Protein AF-A0AAV0U7W8-F1 (afdb_monomer)

Organism: NCBI:txid86335

Foldseek 3Di:
DDWDQDPNDTHDDFAFPDKDFPDKDWDDPDPVDIAIETDIDTHGDDPVVVVLQVVQKDWDDDPVSFQLPIDIDGHPPDDPPDDDPDDADWDWDWDDDQQKIWIWIQRGPVSPDIHIYIFGDPVVVVVDDPPDDRRVVRVVSVVVVVD

Sequence (147 aa):
MKYHLVEGQWELYKAYNKRNVCGSYDVIFDNDISFRLRAITRETISKNASADIERHLDISIPDNGDFYGTEVSLNRIAPIGMQINLFEAKSKTYVEANGLYFAICYMDQSQEEFRLDCRLSNAEKEKLDGKDNEAQMVLEKVLQMLQ

Structure (mmCIF, N/CA/C/O backbone):
data_AF-A0AAV0U7W8-F1
#
_entry.id   AF-A0AAV0U7W8-F1
#
loop_
_atom_site.group_PDB
_atom_site.id
_atom_site.type_symbol
_atom_site.label_atom_id
_atom_site.label_alt_id
_atom_site.label_comp_id
_atom_site.label_asym_id
_atom_site.label_entity_id
_atom_site.label_seq_id
_atom_site.pdbx_PDB_ins_code
_atom_site.Cartn_x
_atom_site.Cartn_y
_atom_site.Cartn_z
_atom_site.occupancy
_atom_site.B_iso_or_equiv
_atom_site.auth_seq_id
_atom_site.auth_comp_id
_atom_site.auth_asym_id
_atom_site.auth_atom_id
_atom_site.pdbx_PDB_model_num
ATOM 1 N N . MET A 1 1 ? 7.660 5.809 -3.543 1.00 81.12 1 MET A N 1
ATOM 2 C CA . MET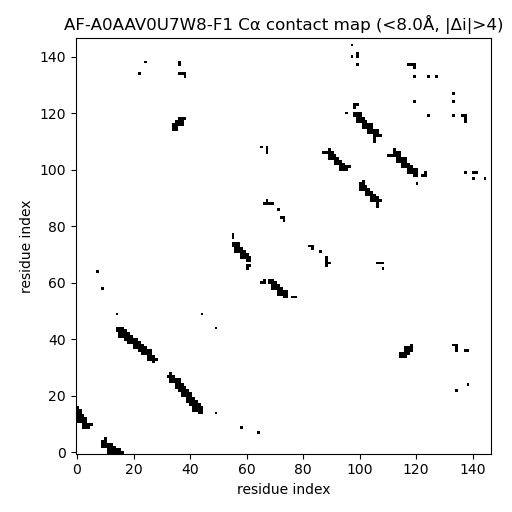 A 1 1 ? 6.575 5.921 -4.551 1.00 81.12 1 MET A CA 1
ATOM 3 C C . MET A 1 1 ? 5.554 4.815 -4.310 1.00 81.12 1 MET A C 1
ATOM 5 O O . MET A 1 1 ? 5.843 3.918 -3.527 1.00 81.12 1 MET A O 1
ATOM 9 N N . LYS A 1 2 ? 4.355 4.900 -4.887 1.00 86.25 2 LYS A N 1
ATOM 10 C CA . LYS A 1 2 ? 3.303 3.883 -4.795 1.00 86.25 2 LYS A CA 1
ATOM 11 C C . LYS A 1 2 ? 2.805 3.572 -6.198 1.00 86.25 2 LYS A C 1
ATOM 13 O O . LYS A 1 2 ? 2.330 4.488 -6.864 1.00 86.25 2 LYS A O 1
ATOM 18 N N . TYR A 1 3 ? 2.870 2.303 -6.573 1.00 88.69 3 TYR A N 1
ATOM 19 C CA . TYR A 1 3 ? 2.386 1.779 -7.845 1.00 88.69 3 TYR A CA 1
ATOM 20 C C . TYR A 1 3 ? 1.118 0.947 -7.626 1.00 88.69 3 TYR A C 1
ATOM 22 O O . TYR A 1 3 ? 0.890 0.457 -6.514 1.00 88.69 3 TYR A O 1
ATOM 30 N N . HIS A 1 4 ? 0.287 0.831 -8.657 1.00 90.50 4 HIS A N 1
ATOM 31 C CA . HIS A 1 4 ? -0.847 -0.088 -8.738 1.00 90.50 4 HIS A CA 1
ATOM 32 C C . HIS A 1 4 ? -0.655 -1.012 -9.939 1.00 90.50 4 HIS A C 1
ATOM 34 O O . HIS A 1 4 ? -0.100 -0.588 -10.944 1.00 90.50 4 HIS A O 1
ATOM 40 N N . LEU A 1 5 ? -1.120 -2.253 -9.832 1.00 87.81 5 LEU A N 1
ATOM 41 C CA . LEU A 1 5 ? -1.121 -3.182 -10.953 1.00 87.81 5 LEU A CA 1
ATOM 42 C C . LEU A 1 5 ? -2.390 -2.947 -11.785 1.00 87.81 5 LEU A C 1
ATOM 44 O O . LEU A 1 5 ? -3.497 -3.109 -11.268 1.00 87.81 5 LEU A O 1
ATOM 48 N N . VAL A 1 6 ? -2.227 -2.544 -13.042 1.00 88.12 6 VAL A N 1
ATOM 49 C CA . VAL A 1 6 ? -3.300 -2.272 -14.007 1.00 88.12 6 VAL A CA 1
ATOM 50 C C . VAL A 1 6 ? -3.005 -3.093 -15.257 1.00 88.12 6 VAL A C 1
ATOM 52 O O . VAL A 1 6 ? -1.926 -2.980 -15.823 1.00 88.12 6 VAL A O 1
ATOM 55 N N . GLU A 1 7 ? -3.923 -3.986 -15.639 1.00 87.06 7 GLU A N 1
ATOM 56 C CA . GLU A 1 7 ? -3.787 -4.841 -16.837 1.00 87.06 7 GLU A CA 1
ATOM 57 C C . GLU A 1 7 ? -2.444 -5.603 -16.927 1.00 87.06 7 GLU A C 1
ATOM 59 O O . GLU A 1 7 ? -1.887 -5.811 -18.001 1.00 87.06 7 GLU A O 1
ATOM 64 N N . GLY A 1 8 ? -1.907 -6.036 -15.780 1.00 83.69 8 GLY A N 1
ATOM 65 C CA . GLY A 1 8 ? -0.634 -6.762 -15.713 1.00 83.69 8 GLY A CA 1
ATOM 66 C C . GLY A 1 8 ? 0.612 -5.877 -15.805 1.00 83.69 8 GLY A C 1
ATOM 67 O O . GLY A 1 8 ? 1.707 -6.403 -15.970 1.00 83.69 8 GLY A O 1
ATOM 68 N N . GLN A 1 9 ? 0.472 -4.554 -15.693 1.00 85.88 9 GLN A N 1
ATOM 69 C CA . GLN A 1 9 ? 1.572 -3.590 -15.680 1.00 85.88 9 GLN A CA 1
ATOM 70 C C . GLN A 1 9 ? 1.525 -2.724 -14.415 1.00 85.88 9 GLN A C 1
ATOM 72 O O . GLN A 1 9 ? 0.455 -2.350 -13.932 1.00 85.88 9 GLN A O 1
ATOM 77 N N . TRP A 1 10 ? 2.689 -2.412 -13.842 1.00 87.94 10 TRP A N 1
ATOM 78 C CA . TRP A 1 10 ? 2.776 -1.526 -12.681 1.00 87.94 10 TRP A CA 1
ATOM 79 C C . TRP A 1 10 ? 2.725 -0.061 -13.117 1.00 87.94 10 TRP A C 1
ATOM 81 O O . TRP A 1 10 ? 3.668 0.464 -13.698 1.00 87.94 10 TRP A O 1
ATOM 91 N N . GLU A 1 11 ? 1.645 0.628 -12.764 1.00 89.94 11 GLU A N 1
ATOM 92 C CA . GLU A 1 11 ? 1.454 2.049 -13.041 1.00 89.94 11 GLU A CA 1
ATOM 93 C C . GLU A 1 11 ? 1.704 2.898 -11.798 1.00 89.94 11 GLU A C 1
ATOM 95 O O . GLU A 1 11 ? 1.268 2.565 -10.687 1.00 89.94 11 GLU A O 1
ATOM 100 N N . LEU A 1 12 ? 2.389 4.034 -11.961 1.00 88.50 12 LEU A N 1
ATOM 101 C CA . LEU A 1 12 ? 2.586 4.954 -10.851 1.00 88.50 12 LEU A CA 1
ATOM 102 C C . LEU A 1 12 ? 1.243 5.562 -10.424 1.00 88.50 12 LEU A C 1
ATOM 104 O O . LEU A 1 12 ? 0.621 6.334 -11.147 1.00 88.50 12 LEU A O 1
ATOM 108 N N . TYR A 1 13 ? 0.866 5.323 -9.170 1.00 87.62 13 TYR A N 1
ATOM 109 C CA . TYR A 1 13 ? -0.317 5.924 -8.564 1.00 87.62 13 TYR A CA 1
ATOM 110 C C . TYR A 1 13 ? -0.001 7.214 -7.796 1.00 87.62 13 TYR A C 1
ATOM 112 O O . TYR A 1 13 ? -0.696 8.219 -7.947 1.00 87.62 13 TYR A O 1
ATOM 120 N N . LYS A 1 14 ? 1.015 7.199 -6.916 1.00 85.88 14 LYS A N 1
ATOM 121 C CA . LYS A 1 14 ? 1.410 8.379 -6.119 1.00 85.88 14 LYS A CA 1
ATOM 122 C C . LYS A 1 14 ? 2.904 8.426 -5.835 1.00 85.88 14 LYS A C 1
ATOM 124 O O . LYS A 1 14 ? 3.509 7.434 -5.428 1.00 85.88 14 LYS A O 1
ATOM 129 N N . ALA A 1 15 ? 3.475 9.620 -5.921 1.00 84.62 15 ALA A N 1
ATOM 130 C CA . ALA A 1 15 ? 4.888 9.854 -5.676 1.00 84.62 15 ALA A CA 1
ATOM 131 C C . ALA A 1 15 ? 5.110 10.693 -4.405 1.00 84.62 15 ALA A C 1
ATOM 133 O O . ALA A 1 15 ? 4.519 11.756 -4.227 1.00 84.62 15 ALA A O 1
ATOM 134 N N . TYR A 1 16 ? 5.968 10.197 -3.513 1.00 81.56 16 TYR A N 1
ATOM 135 C CA . TYR A 1 16 ? 6.290 10.809 -2.220 1.00 81.56 16 TYR A CA 1
ATOM 136 C C . TYR A 1 16 ? 7.803 10.716 -2.000 1.00 81.56 16 TYR A C 1
ATOM 138 O O . TYR A 1 16 ? 8.359 9.645 -2.259 1.00 81.56 16 TYR A O 1
ATOM 146 N N . ASN A 1 17 ? 8.452 11.782 -1.520 1.00 72.06 17 ASN A N 1
ATOM 147 C CA . ASN A 1 17 ? 9.896 11.788 -1.199 1.00 72.06 17 ASN A CA 1
ATOM 148 C C . ASN A 1 17 ? 10.160 11.392 0.247 1.00 72.06 17 ASN A C 1
ATOM 150 O O . ASN A 1 17 ? 11.202 10.810 0.524 1.00 72.06 17 ASN A O 1
ATOM 154 N N . LYS A 1 18 ? 9.247 11.697 1.170 1.00 70.06 18 LYS A N 1
ATOM 155 C CA . LYS A 1 18 ? 9.380 11.300 2.570 1.00 70.06 18 LYS A CA 1
ATOM 156 C C . LYS A 1 18 ? 8.093 10.692 3.073 1.00 70.06 18 LYS A C 1
ATOM 158 O O . LYS A 1 18 ? 7.005 11.234 2.880 1.00 70.06 18 LYS A O 1
ATOM 163 N N . ARG A 1 19 ? 8.240 9.552 3.738 1.00 74.06 19 ARG A N 1
ATOM 164 C CA . ARG A 1 19 ? 7.189 8.902 4.510 1.00 74.06 19 ARG A CA 1
ATOM 165 C C . ARG A 1 19 ? 7.687 8.812 5.942 1.00 74.06 19 ARG A C 1
ATOM 167 O O . ARG A 1 19 ? 8.490 7.937 6.245 1.00 74.06 19 ARG A O 1
ATOM 174 N N . ASN A 1 20 ? 7.185 9.686 6.804 1.00 67.88 20 ASN A N 1
ATOM 175 C CA . ASN A 1 20 ? 7.534 9.668 8.218 1.00 67.88 20 ASN A CA 1
ATOM 176 C C . ASN A 1 20 ? 6.400 8.992 8.986 1.00 67.88 20 ASN A C 1
ATOM 178 O O . ASN A 1 20 ? 5.234 9.359 8.833 1.00 67.88 20 ASN A O 1
ATOM 182 N N . VAL A 1 21 ? 6.730 7.973 9.780 1.00 71.69 21 VAL A N 1
ATOM 183 C CA . VAL A 1 21 ? 5.787 7.401 10.746 1.00 71.69 21 VAL A CA 1
ATOM 184 C C . VAL A 1 21 ? 5.847 8.286 11.982 1.00 71.69 21 VAL A C 1
ATOM 186 O O . VAL A 1 21 ? 6.851 8.295 12.683 1.00 71.69 21 VAL A O 1
ATOM 189 N N . CYS A 1 22 ? 4.795 9.065 12.212 1.00 67.00 22 CYS A N 1
ATOM 190 C CA . CYS A 1 22 ? 4.707 9.980 13.350 1.00 67.00 22 CYS A CA 1
ATOM 191 C C . CYS A 1 22 ? 4.308 9.257 14.642 1.00 67.00 22 CYS A C 1
ATOM 193 O O . CYS A 1 22 ? 4.591 9.748 15.727 1.00 67.00 22 CYS A O 1
ATOM 195 N N . GLY A 1 23 ? 3.683 8.084 14.528 1.00 68.00 23 GLY A N 1
ATOM 196 C CA . GLY A 1 23 ? 3.348 7.225 15.658 1.00 68.00 23 GLY A CA 1
ATOM 197 C C . GLY A 1 23 ? 2.983 5.822 15.189 1.00 68.00 23 GLY A C 1
ATOM 198 O O . GLY A 1 23 ? 2.397 5.659 14.114 1.00 68.00 23 GLY A O 1
ATOM 199 N N . SER A 1 24 ? 3.351 4.815 15.979 1.00 71.25 24 SER A N 1
ATOM 200 C CA . SER A 1 24 ? 2.957 3.419 15.783 1.00 71.25 24 SER A CA 1
ATOM 201 C C . SER A 1 24 ? 2.407 2.886 17.099 1.00 71.25 24 SER A C 1
ATOM 203 O O . SER A 1 24 ? 3.071 3.025 18.122 1.00 71.25 24 SER A O 1
ATOM 205 N N . TYR A 1 25 ? 1.223 2.284 17.066 1.00 72.38 25 TYR A N 1
ATOM 206 C CA . TYR A 1 25 ? 0.561 1.723 18.242 1.00 72.38 25 TYR A CA 1
ATOM 207 C C . TYR A 1 25 ? 0.190 0.282 17.930 1.00 72.38 25 TYR A C 1
ATOM 209 O O . TYR A 1 25 ? -0.510 0.033 16.952 1.00 72.38 25 TYR A O 1
ATOM 217 N N . ASP A 1 26 ? 0.678 -0.653 18.734 1.00 73.94 26 ASP A N 1
ATOM 218 C CA . ASP A 1 26 ? 0.302 -2.056 18.615 1.00 73.94 26 ASP A CA 1
ATOM 219 C C . ASP A 1 26 ? -0.872 -2.314 19.552 1.00 73.94 26 ASP A C 1
ATOM 221 O O . ASP A 1 26 ? -0.790 -2.046 20.751 1.00 73.94 26 ASP A O 1
ATOM 225 N N . VAL A 1 27 ? -1.976 -2.795 18.989 1.00 71.31 27 VAL A N 1
ATOM 226 C CA . VAL A 1 27 ? -3.136 -3.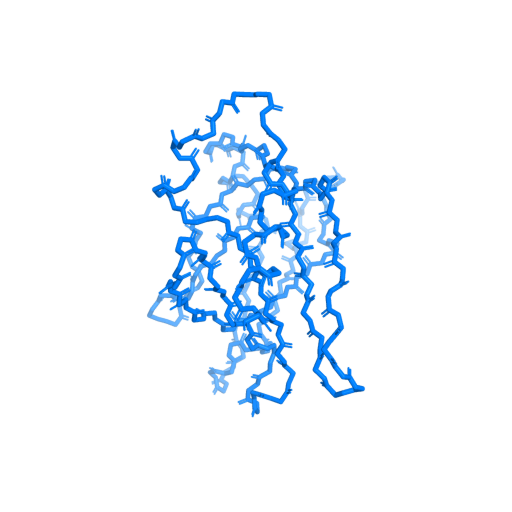234 19.755 1.00 71.31 27 VAL A CA 1
ATOM 227 C C . VAL A 1 27 ? -3.187 -4.748 19.636 1.00 71.31 27 VAL A C 1
ATOM 229 O O . VAL A 1 27 ? -3.360 -5.304 18.549 1.00 71.31 27 VAL A O 1
ATOM 232 N N . ILE A 1 28 ? -2.958 -5.402 20.767 1.00 72.69 28 ILE A N 1
ATOM 233 C CA . ILE A 1 28 ? -2.925 -6.855 20.898 1.00 72.69 28 ILE A CA 1
ATOM 234 C C . ILE A 1 28 ? -4.273 -7.275 21.476 1.00 72.69 28 ILE A C 1
ATOM 236 O O . ILE A 1 28 ? -4.659 -6.780 22.534 1.00 72.69 28 ILE A O 1
ATOM 240 N N . PHE A 1 29 ? -4.993 -8.142 20.769 1.00 66.88 29 PHE A N 1
ATOM 241 C CA . PHE A 1 29 ? -6.265 -8.689 21.236 1.00 66.88 29 PHE A CA 1
ATOM 242 C C . PHE A 1 29 ? -6.049 -9.951 22.057 1.00 66.88 29 PHE A C 1
ATOM 244 O O . PHE A 1 29 ? -6.544 -10.068 23.174 1.00 66.88 29 PHE A O 1
ATOM 251 N N . ASP A 1 30 ? -5.271 -10.868 21.498 1.00 74.31 30 ASP A N 1
ATOM 252 C CA . ASP A 1 30 ? -4.859 -12.118 22.113 1.00 74.31 30 ASP A CA 1
ATOM 253 C C . ASP A 1 30 ? -3.484 -12.529 21.553 1.00 74.31 30 ASP A C 1
ATOM 255 O O . ASP A 1 30 ? -2.784 -11.723 20.933 1.00 74.31 30 ASP A O 1
ATOM 259 N N . ASN A 1 31 ? -3.065 -13.767 21.814 1.00 71.62 31 ASN A N 1
ATOM 260 C CA . ASN A 1 31 ? -1.755 -14.263 21.392 1.00 71.62 31 ASN A CA 1
ATOM 261 C C . ASN A 1 31 ? -1.630 -14.451 19.872 1.00 71.62 31 ASN A C 1
ATOM 263 O O . ASN A 1 31 ? -0.507 -14.466 19.369 1.00 71.62 31 ASN A O 1
ATOM 267 N N . ASP A 1 32 ? -2.750 -14.575 19.161 1.00 66.44 32 ASP A N 1
ATOM 268 C CA . ASP A 1 32 ? -2.794 -14.895 17.735 1.00 66.44 32 ASP A CA 1
ATOM 269 C C . ASP A 1 32 ? -3.174 -13.669 16.889 1.00 66.44 32 ASP A C 1
ATOM 271 O O . ASP A 1 32 ? -2.846 -13.596 15.702 1.00 66.44 32 ASP A O 1
ATOM 275 N N . ILE A 1 33 ? -3.832 -12.671 17.490 1.00 63.56 33 ILE A N 1
ATOM 276 C CA . ILE A 1 33 ? -4.375 -11.511 16.788 1.00 63.56 33 ILE A CA 1
ATOM 277 C C . ILE A 1 33 ? -3.839 -10.213 17.398 1.00 63.56 33 ILE A C 1
ATOM 279 O O . ILE A 1 33 ? -4.188 -9.789 18.502 1.00 63.56 33 ILE A O 1
ATOM 283 N N . SER A 1 34 ? -3.041 -9.503 16.606 1.00 67.94 34 SER A N 1
ATOM 284 C CA . SER A 1 34 ? -2.673 -8.114 16.865 1.00 67.94 34 SER A CA 1
ATOM 285 C C . SER A 1 34 ? -2.782 -7.298 15.585 1.00 67.94 34 SER A C 1
ATOM 287 O O . SER A 1 34 ? -2.614 -7.811 14.478 1.00 67.94 34 SER A O 1
ATOM 289 N N . PHE A 1 35 ? -3.067 -6.006 15.717 1.00 70.19 35 PHE A N 1
ATOM 290 C CA . PHE A 1 35 ? -2.985 -5.083 14.592 1.00 70.19 35 PHE A CA 1
ATOM 291 C C . PHE A 1 35 ? -2.210 -3.829 14.977 1.00 70.19 35 PHE A C 1
ATOM 293 O O . PHE A 1 35 ? -2.200 -3.378 16.123 1.00 70.19 35 PHE A O 1
ATOM 300 N N . ARG A 1 36 ? -1.537 -3.261 13.976 1.00 74.25 36 ARG A N 1
ATOM 301 C CA . ARG A 1 36 ? -0.636 -2.127 14.140 1.00 74.25 36 ARG A CA 1
ATOM 302 C C . ARG A 1 36 ? -1.252 -0.871 13.544 1.00 74.25 36 ARG A C 1
ATOM 304 O O . ARG A 1 36 ? -1.372 -0.723 12.327 1.00 74.25 36 ARG A O 1
ATOM 311 N N . LEU A 1 37 ? -1.563 0.082 14.408 1.00 68.81 37 LEU A N 1
ATOM 312 C CA . LEU A 1 37 ? -1.925 1.438 14.036 1.00 68.81 37 LEU A CA 1
ATOM 313 C C . LEU A 1 37 ? -0.680 2.219 13.6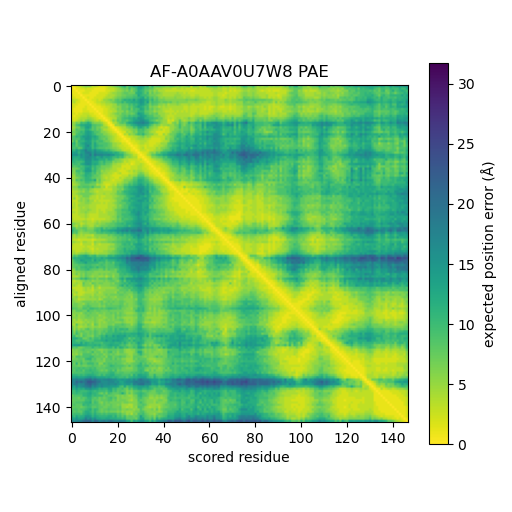22 1.00 68.81 37 LEU A C 1
ATOM 315 O O . LEU A 1 37 ? 0.327 2.198 14.327 1.00 68.81 37 LEU A O 1
ATOM 319 N N . ARG A 1 38 ? -0.741 2.960 12.511 1.00 72.31 38 ARG A N 1
ATOM 320 C CA . ARG A 1 38 ? 0.340 3.872 12.105 1.00 72.31 38 ARG A CA 1
ATOM 321 C C . ARG A 1 38 ? -0.204 5.210 11.634 1.00 72.31 38 ARG A C 1
ATOM 323 O O . ARG A 1 38 ? -0.898 5.271 10.618 1.00 72.31 38 ARG A O 1
ATOM 330 N N . ALA A 1 39 ? 0.230 6.278 12.293 1.00 67.00 39 ALA A N 1
ATOM 331 C CA . ALA A 1 39 ? 0.083 7.642 11.805 1.00 67.00 39 ALA A CA 1
ATOM 332 C C . ALA A 1 39 ? 1.269 7.990 10.903 1.00 67.00 39 ALA A C 1
ATOM 334 O O . ALA A 1 39 ? 2.429 7.796 11.272 1.00 67.00 39 ALA A O 1
ATOM 335 N N . ILE A 1 40 ? 0.986 8.454 9.685 1.00 71.38 40 ILE A N 1
ATOM 336 C CA . ILE A 1 40 ? 2.002 8.669 8.650 1.00 71.38 40 ILE A CA 1
ATOM 337 C C . ILE A 1 40 ? 1.807 10.042 8.022 1.00 71.38 40 ILE A C 1
ATOM 339 O O . ILE A 1 40 ? 0.758 10.298 7.434 1.00 71.38 40 ILE A O 1
ATOM 343 N N . THR A 1 41 ? 2.858 10.856 8.025 1.00 70.81 41 THR A N 1
ATOM 344 C CA . THR A 1 41 ? 2.938 12.071 7.208 1.00 70.81 41 THR A CA 1
ATOM 345 C C . THR A 1 41 ? 3.686 11.789 5.908 1.00 70.81 41 THR A C 1
ATOM 347 O O . THR A 1 41 ? 4.526 10.882 5.822 1.00 70.81 41 THR A O 1
ATOM 350 N N . ARG A 1 42 ? 3.324 12.520 4.847 1.00 79.31 42 ARG A N 1
ATOM 351 C CA . ARG A 1 42 ? 3.912 12.355 3.514 1.00 79.31 42 ARG A CA 1
ATOM 352 C C . ARG A 1 42 ? 4.214 13.705 2.891 1.00 79.31 42 ARG A C 1
ATOM 354 O O . ARG A 1 42 ? 3.319 14.534 2.770 1.00 79.31 42 ARG A O 1
ATOM 361 N N . GLU A 1 43 ? 5.443 13.869 2.429 1.00 80.56 43 GLU A N 1
ATOM 362 C CA . GLU A 1 43 ? 5.816 14.962 1.534 1.00 80.56 43 GLU A CA 1
ATOM 363 C C . GLU A 1 43 ? 5.654 14.481 0.080 1.00 80.56 43 GLU A C 1
ATOM 365 O O . GLU A 1 43 ? 6.003 13.346 -0.267 1.00 80.56 43 GLU A O 1
ATOM 370 N N . THR A 1 44 ? 5.052 15.318 -0.766 1.00 82.00 44 THR A N 1
ATOM 371 C CA . THR A 1 44 ? 4.808 15.006 -2.185 1.00 82.00 44 THR A CA 1
ATOM 372 C C . THR A 1 44 ? 5.984 15.498 -3.021 1.00 82.00 44 THR A C 1
ATOM 374 O O . THR A 1 44 ? 6.499 16.586 -2.768 1.00 82.00 44 THR A O 1
ATOM 377 N N . ILE A 1 45 ? 6.400 14.726 -4.030 1.00 82.62 45 ILE A N 1
ATOM 378 C CA . ILE A 1 45 ? 7.401 15.192 -5.003 1.00 82.62 45 ILE A CA 1
ATOM 379 C C . ILE A 1 45 ? 6.761 15.850 -6.211 1.00 82.62 45 ILE A C 1
ATOM 381 O O . ILE A 1 45 ? 5.625 15.549 -6.577 1.00 82.62 45 ILE A O 1
ATOM 385 N N . SER A 1 46 ? 7.522 16.734 -6.857 1.00 84.25 46 SER A N 1
ATOM 386 C CA . SER A 1 46 ? 7.128 17.294 -8.144 1.00 84.25 46 SER A CA 1
ATOM 387 C C . SER A 1 46 ? 7.015 16.190 -9.203 1.00 84.25 46 SER A C 1
ATOM 389 O O . SER A 1 46 ? 7.717 15.177 -9.150 1.00 84.25 46 SER A O 1
ATOM 391 N N . LYS A 1 47 ? 6.146 16.405 -10.198 1.00 83.69 47 LYS A N 1
ATOM 392 C CA . LYS A 1 47 ? 5.960 15.462 -11.314 1.00 83.69 47 LYS A CA 1
ATOM 393 C C . LYS A 1 47 ? 7.265 15.194 -12.069 1.00 83.69 47 LYS A C 1
ATOM 395 O O . LYS A 1 47 ? 7.536 14.050 -12.400 1.00 83.69 47 LYS A O 1
ATOM 400 N N . ASN A 1 48 ? 8.087 16.224 -12.276 1.00 84.75 48 ASN A N 1
ATOM 401 C CA . ASN A 1 48 ? 9.372 16.088 -12.969 1.00 84.75 48 ASN A CA 1
ATOM 402 C C . ASN A 1 48 ? 10.334 15.182 -12.192 1.00 84.75 48 ASN A C 1
ATOM 404 O O . ASN A 1 48 ? 10.907 14.269 -12.770 1.00 84.75 48 ASN A O 1
ATOM 408 N N . ALA A 1 49 ? 10.441 15.376 -10.873 1.00 82.88 49 ALA A N 1
ATOM 409 C CA . ALA A 1 49 ? 11.272 14.518 -10.033 1.00 82.88 49 ALA A CA 1
ATOM 410 C C . ALA A 1 49 ? 10.760 13.067 -10.003 1.00 82.88 49 ALA A C 1
ATOM 412 O O . ALA A 1 49 ? 11.559 12.138 -9.969 1.00 82.88 49 ALA A O 1
ATOM 413 N N . SER A 1 50 ? 9.437 12.864 -10.040 1.00 83.75 50 SER A N 1
ATOM 414 C CA . SER A 1 50 ? 8.843 11.526 -10.164 1.00 83.75 50 SER A CA 1
ATOM 415 C C . SER A 1 50 ? 9.239 10.847 -11.470 1.00 83.75 50 SER A C 1
ATOM 417 O O . SER A 1 50 ? 9.770 9.742 -11.439 1.00 83.75 50 SER A O 1
ATOM 419 N N . ALA A 1 51 ? 9.048 11.541 -12.593 1.00 85.12 51 ALA A N 1
ATOM 420 C CA . ALA A 1 51 ? 9.372 11.024 -13.916 1.00 85.12 51 ALA A CA 1
ATOM 421 C C . ALA A 1 51 ? 10.868 10.705 -14.054 1.00 85.12 51 ALA A C 1
ATOM 423 O O . ALA A 1 51 ? 11.238 9.700 -14.655 1.00 85.12 51 ALA A O 1
ATOM 424 N N . ASP A 1 52 ? 11.738 11.531 -13.467 1.00 84.81 52 ASP A N 1
ATOM 425 C CA . ASP A 1 52 ? 13.173 11.260 -13.451 1.00 84.81 52 ASP A CA 1
ATOM 426 C C . ASP A 1 52 ? 13.511 10.021 -12.618 1.00 84.81 52 ASP A C 1
ATOM 428 O O . ASP A 1 52 ? 14.338 9.227 -13.048 1.00 84.81 52 ASP A O 1
ATOM 432 N N . ILE A 1 53 ? 12.859 9.793 -11.475 1.00 84.75 53 ILE A N 1
ATOM 433 C CA . ILE A 1 53 ? 13.046 8.560 -10.694 1.00 84.75 53 ILE A CA 1
ATOM 434 C C . ILE A 1 53 ? 12.551 7.337 -11.477 1.00 84.75 53 ILE A C 1
ATOM 436 O O . ILE A 1 53 ? 13.266 6.341 -11.551 1.00 84.75 53 ILE A O 1
ATOM 440 N N . GLU A 1 54 ? 11.367 7.417 -12.088 1.00 85.94 54 GLU A N 1
ATOM 441 C CA . GLU A 1 54 ? 10.777 6.335 -12.891 1.00 85.94 54 GLU A CA 1
ATOM 442 C C . GLU A 1 54 ? 11.697 5.866 -14.015 1.00 85.94 54 GLU A C 1
ATOM 444 O O . GLU A 1 54 ? 11.870 4.667 -14.192 1.00 85.94 54 GLU A O 1
ATOM 449 N N . ARG A 1 55 ? 12.362 6.788 -14.721 1.00 87.06 55 ARG A N 1
ATOM 450 C CA . ARG A 1 55 ? 13.310 6.455 -15.802 1.00 87.06 55 ARG A CA 1
ATOM 451 C C . ARG A 1 55 ? 14.490 5.586 -15.361 1.00 87.06 55 ARG A C 1
ATOM 453 O O . ARG A 1 55 ? 15.145 4.984 -16.209 1.00 87.06 55 ARG A O 1
ATOM 460 N N . HIS A 1 56 ? 14.792 5.556 -14.065 1.00 88.38 56 HIS A N 1
ATOM 461 C CA . HIS A 1 56 ? 15.893 4.776 -13.505 1.00 88.38 56 HIS A CA 1
ATOM 462 C C . HIS A 1 56 ? 15.421 3.523 -12.762 1.00 88.38 56 HIS A C 1
ATOM 464 O O . HIS A 1 56 ? 16.271 2.785 -12.267 1.00 88.38 56 HIS A O 1
ATOM 470 N N . LEU A 1 57 ? 14.110 3.279 -12.670 1.00 88.88 57 LEU A N 1
ATOM 471 C CA . LEU A 1 57 ? 13.551 2.067 -12.078 1.00 88.88 57 LEU A CA 1
ATOM 472 C C . LEU A 1 57 ? 13.307 1.018 -13.161 1.00 88.88 57 LEU A C 1
ATOM 474 O O . LEU A 1 57 ? 12.777 1.327 -14.225 1.00 88.88 57 LEU A O 1
ATOM 478 N N . ASP A 1 58 ? 13.657 -0.221 -12.850 1.00 89.25 58 ASP A N 1
ATOM 479 C CA . ASP A 1 58 ? 13.253 -1.400 -13.606 1.00 89.25 58 ASP A CA 1
ATOM 480 C C . ASP A 1 58 ? 12.360 -2.257 -12.701 1.00 89.25 58 ASP A C 1
ATOM 482 O O . ASP A 1 58 ? 12.745 -2.576 -11.571 1.00 89.25 58 ASP A O 1
ATOM 486 N N . ILE A 1 59 ? 11.139 -2.539 -13.157 1.00 89.56 59 ILE A N 1
ATOM 487 C CA . ILE A 1 59 ? 10.114 -3.276 -12.410 1.00 89.56 59 ILE A CA 1
ATOM 488 C C . ILE A 1 59 ? 9.716 -4.481 -13.254 1.00 89.56 59 ILE A C 1
ATOM 490 O O . ILE A 1 59 ? 9.114 -4.317 -14.315 1.00 89.56 59 ILE A O 1
ATOM 494 N N . SER A 1 60 ? 10.009 -5.683 -12.768 1.00 87.88 60 SER A N 1
ATOM 495 C CA . SER A 1 60 ? 9.697 -6.931 -13.461 1.00 87.88 60 SER A CA 1
ATOM 496 C C . SER A 1 60 ? 8.682 -7.750 -12.669 1.00 87.88 60 SER A C 1
ATOM 498 O O . SER A 1 60 ? 8.765 -7.874 -11.448 1.00 87.88 60 SER A O 1
ATOM 500 N N . ILE A 1 61 ? 7.701 -8.309 -13.378 1.00 85.88 61 ILE A N 1
ATOM 501 C CA . ILE A 1 61 ? 6.775 -9.310 -12.841 1.00 85.88 61 ILE A CA 1
ATOM 502 C C . ILE A 1 61 ? 7.227 -10.666 -13.393 1.00 85.88 61 ILE A C 1
ATOM 504 O O . ILE A 1 61 ? 7.474 -10.748 -14.598 1.00 85.88 61 ILE A O 1
ATOM 508 N N . PRO A 1 62 ? 7.345 -11.715 -12.564 1.00 84.38 62 PRO A N 1
ATOM 509 C CA . PRO A 1 62 ? 7.698 -13.043 -13.045 1.00 84.38 62 PRO A CA 1
ATOM 510 C C . PRO A 1 62 ? 6.699 -13.577 -14.085 1.00 84.38 62 PRO A C 1
ATOM 512 O O . PRO A 1 62 ? 5.495 -13.324 -14.004 1.00 84.38 62 PRO A O 1
ATOM 515 N N . ASP A 1 63 ? 7.190 -14.387 -15.026 1.00 80.94 63 ASP A N 1
ATOM 516 C CA . ASP A 1 63 ? 6.408 -14.915 -16.161 1.00 80.94 63 ASP A CA 1
ATOM 517 C C . ASP A 1 63 ? 5.188 -15.760 -15.748 1.00 80.94 63 ASP A C 1
ATOM 519 O O . ASP A 1 63 ? 4.264 -15.962 -16.535 1.00 80.94 63 ASP A O 1
ATOM 523 N N . ASN A 1 64 ? 5.164 -16.263 -14.511 1.00 82.19 64 ASN A N 1
ATOM 524 C CA . ASN A 1 64 ? 4.044 -17.027 -13.960 1.00 82.19 64 ASN A CA 1
ATOM 525 C C . ASN A 1 64 ? 2.845 -16.146 -13.544 1.00 82.19 64 ASN A C 1
ATOM 527 O O . ASN A 1 64 ? 1.831 -16.685 -13.102 1.00 82.19 64 ASN A O 1
ATOM 531 N N . GLY A 1 65 ? 2.952 -14.817 -13.667 1.00 76.50 65 GLY A N 1
ATOM 532 C CA . GLY A 1 65 ? 1.906 -13.869 -13.278 1.00 76.50 65 GLY A CA 1
ATOM 533 C C . GLY A 1 65 ? 1.778 -13.654 -11.767 1.00 76.50 65 GLY A C 1
ATOM 534 O O . GLY A 1 65 ? 0.830 -13.000 -11.327 1.00 76.50 65 GLY A O 1
ATOM 535 N N . ASP A 1 66 ? 2.711 -14.175 -10.967 1.00 85.81 66 ASP A N 1
ATOM 536 C CA . ASP A 1 66 ? 2.753 -13.950 -9.525 1.00 85.81 66 ASP A CA 1
ATOM 537 C C . ASP A 1 66 ? 3.295 -12.551 -9.217 1.00 85.81 66 ASP A C 1
ATOM 539 O O . ASP A 1 66 ? 4.501 -12.309 -9.155 1.00 85.81 66 ASP A O 1
ATOM 543 N N . PHE A 1 67 ? 2.386 -11.606 -8.992 1.00 85.62 67 PHE A N 1
ATOM 544 C CA . PHE A 1 67 ? 2.772 -10.236 -8.673 1.00 85.62 67 PHE A CA 1
ATOM 545 C C . PHE A 1 67 ? 3.479 -10.108 -7.315 1.00 85.62 67 PHE A C 1
ATOM 547 O O . PHE A 1 67 ? 4.159 -9.100 -7.103 1.00 85.62 67 PHE A O 1
ATOM 554 N N . TYR A 1 68 ? 3.350 -11.074 -6.395 1.00 85.81 68 TYR A N 1
ATOM 555 C CA . TYR A 1 68 ? 4.096 -11.041 -5.134 1.00 85.81 68 TYR A CA 1
ATOM 556 C C . TYR A 1 68 ? 5.595 -11.240 -5.365 1.00 85.81 68 TYR A C 1
ATOM 558 O O . TYR A 1 68 ? 6.401 -10.666 -4.636 1.00 85.81 68 TYR A O 1
ATOM 566 N N . GLY A 1 69 ? 5.965 -11.945 -6.436 1.00 85.19 69 GLY A N 1
ATOM 567 C CA . GLY A 1 69 ? 7.341 -12.082 -6.902 1.00 85.19 69 GLY A CA 1
ATOM 568 C C . GLY A 1 69 ? 7.873 -10.887 -7.702 1.00 85.19 69 GLY A C 1
ATOM 569 O O . GLY A 1 69 ? 8.908 -11.026 -8.343 1.00 85.19 69 GLY A O 1
ATOM 570 N N . THR A 1 70 ? 7.190 -9.733 -7.710 1.00 89.75 70 THR A N 1
ATOM 571 C CA . THR A 1 70 ? 7.685 -8.531 -8.409 1.00 89.75 70 THR A CA 1
ATOM 572 C C . THR A 1 70 ? 9.067 -8.138 -7.887 1.00 89.75 70 THR A C 1
ATOM 574 O O . THR A 1 70 ? 9.250 -7.948 -6.683 1.00 89.75 70 THR A O 1
ATOM 577 N N . GLU A 1 71 ? 10.014 -7.914 -8.793 1.00 88.06 71 GLU A N 1
ATOM 578 C CA . GLU A 1 71 ? 11.323 -7.359 -8.462 1.00 88.06 71 GLU A CA 1
ATOM 579 C C . GLU A 1 71 ? 11.395 -5.887 -8.872 1.00 88.06 71 GLU A C 1
ATOM 581 O O . GLU A 1 71 ? 10.850 -5.469 -9.895 1.00 88.06 71 GLU A O 1
ATOM 586 N N . VAL A 1 72 ? 12.077 -5.079 -8.056 1.00 88.88 72 VAL A N 1
ATOM 587 C CA . VAL A 1 72 ? 12.360 -3.677 -8.373 1.00 88.88 72 VAL A CA 1
ATOM 588 C C . VAL A 1 72 ? 13.847 -3.435 -8.232 1.00 88.88 72 VAL A C 1
ATOM 590 O O . VAL A 1 72 ? 14.422 -3.618 -7.158 1.00 88.88 72 VAL A O 1
ATOM 593 N N . SER A 1 73 ? 14.462 -2.985 -9.316 1.00 89.06 73 SER A N 1
ATOM 594 C CA . SER A 1 73 ? 15.885 -2.691 -9.376 1.00 89.06 73 SER A CA 1
ATOM 595 C C . SER A 1 73 ? 16.142 -1.302 -9.961 1.00 89.06 73 SER A C 1
ATOM 597 O O . SER A 1 73 ? 15.245 -0.636 -10.482 1.00 89.06 73 SER A O 1
ATOM 599 N N . LEU A 1 74 ? 17.373 -0.819 -9.794 1.00 88.88 74 LEU A N 1
ATOM 600 C CA . LEU A 1 74 ? 17.837 0.397 -10.450 1.00 88.88 74 LEU A CA 1
ATOM 601 C C . LEU A 1 74 ? 18.508 0.029 -11.767 1.00 88.88 74 LEU A C 1
ATOM 603 O O . LEU A 1 74 ? 19.284 -0.926 -11.832 1.00 88.88 74 LEU A O 1
ATOM 607 N N . ASN A 1 75 ? 18.295 0.850 -12.791 1.00 78.94 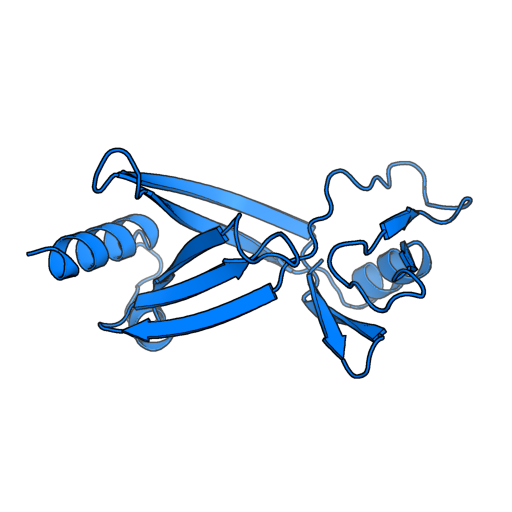75 ASN A N 1
ATOM 608 C CA . ASN A 1 75 ? 19.098 0.787 -14.002 1.00 78.94 75 ASN A CA 1
ATOM 609 C C . ASN A 1 75 ? 20.588 0.975 -13.641 1.00 78.94 75 ASN A C 1
ATOM 611 O O . ASN A 1 75 ? 20.941 1.765 -12.762 1.00 78.94 75 ASN A O 1
ATOM 615 N N . ARG A 1 76 ? 21.481 0.285 -14.362 1.00 67.56 76 ARG A N 1
ATOM 616 C CA . ARG A 1 76 ? 22.945 0.337 -14.196 1.00 67.56 76 ARG A CA 1
ATOM 617 C C . ARG A 1 76 ? 23.544 1.754 -14.274 1.00 67.56 76 ARG A C 1
ATOM 619 O O . ARG A 1 76 ? 24.688 1.927 -13.870 1.00 67.56 76 ARG A O 1
ATOM 626 N N . ILE A 1 77 ? 22.804 2.748 -14.779 1.00 78.38 77 ILE A N 1
ATOM 627 C CA . ILE A 1 77 ? 23.217 4.164 -14.900 1.00 78.38 77 ILE A CA 1
ATOM 628 C C . ILE A 1 77 ? 22.445 5.079 -13.919 1.00 78.38 77 ILE A C 1
ATOM 630 O O . ILE A 1 77 ? 22.233 6.257 -14.191 1.00 78.38 77 ILE A O 1
ATOM 634 N N . ALA A 1 78 ? 21.966 4.565 -12.782 1.00 80.38 78 ALA A N 1
ATOM 635 C CA . ALA A 1 78 ? 21.279 5.403 -11.797 1.00 80.38 78 ALA A CA 1
ATOM 636 C C . ALA A 1 78 ? 22.184 6.537 -11.255 1.00 80.38 78 ALA A C 1
ATOM 638 O O . ALA A 1 78 ? 23.395 6.343 -11.102 1.00 80.38 78 ALA A O 1
ATOM 639 N N . PRO A 1 79 ? 21.623 7.722 -10.936 1.00 81.25 79 PRO A N 1
ATOM 640 C CA . PRO A 1 79 ?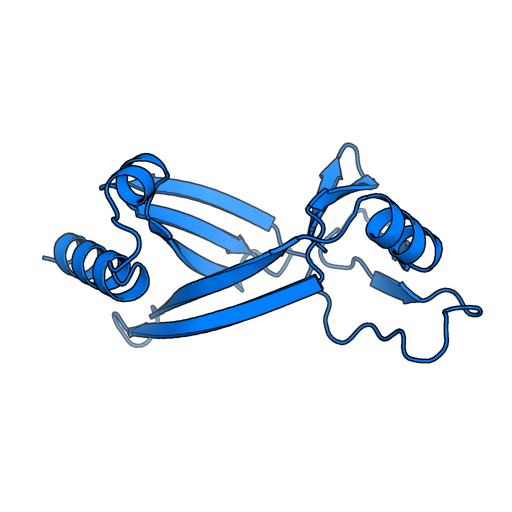 22.383 8.823 -10.357 1.00 81.25 79 PRO A CA 1
ATOM 641 C C . PRO A 1 79 ? 23.075 8.432 -9.048 1.00 81.25 79 PRO A C 1
ATOM 643 O O . PRO A 1 79 ? 22.543 7.665 -8.241 1.00 81.25 79 PRO A O 1
ATOM 646 N N . ILE A 1 80 ? 24.240 9.031 -8.798 1.00 79.62 80 ILE A N 1
ATOM 647 C CA . ILE A 1 80 ? 24.981 8.851 -7.544 1.00 79.62 80 ILE A CA 1
ATOM 648 C C . ILE A 1 80 ? 24.079 9.233 -6.360 1.00 79.62 80 ILE A C 1
ATOM 650 O O . ILE A 1 80 ? 23.527 10.332 -6.318 1.00 79.62 80 ILE A O 1
ATOM 654 N N . GLY A 1 81 ? 23.946 8.322 -5.392 1.00 77.62 81 GLY A N 1
ATOM 655 C CA . GLY A 1 81 ? 23.124 8.507 -4.191 1.00 77.62 81 GLY A CA 1
ATOM 656 C C . GLY A 1 81 ? 21.681 8.003 -4.306 1.00 77.62 81 GLY A C 1
ATOM 657 O O . GLY A 1 81 ? 20.959 8.018 -3.308 1.00 77.62 81 GLY A O 1
ATOM 658 N N . MET A 1 82 ? 21.252 7.523 -5.478 1.00 82.25 82 MET A N 1
ATOM 659 C CA . MET A 1 82 ? 19.978 6.822 -5.621 1.00 82.25 82 MET A CA 1
ATOM 660 C C . MET A 1 82 ? 20.112 5.379 -5.122 1.00 82.25 82 MET A C 1
ATOM 662 O O . MET A 1 82 ? 21.012 4.652 -5.531 1.00 82.25 82 MET A O 1
ATOM 666 N N . GLN A 1 83 ? 19.204 4.962 -4.241 1.00 80.00 83 GLN A N 1
ATOM 667 C CA . GLN A 1 83 ? 19.179 3.614 -3.673 1.00 80.00 83 GLN A CA 1
ATOM 668 C C . GLN A 1 83 ? 17.739 3.141 -3.468 1.00 80.00 83 GLN A C 1
ATOM 670 O O . GLN A 1 83 ? 16.859 3.929 -3.105 1.00 80.00 83 GLN A O 1
ATOM 675 N N . ILE A 1 84 ? 17.506 1.845 -3.677 1.00 80.31 84 ILE A N 1
ATOM 676 C CA . ILE A 1 84 ? 16.259 1.175 -3.300 1.00 80.31 84 ILE A CA 1
ATOM 677 C C . ILE A 1 84 ? 16.499 0.521 -1.943 1.00 80.31 84 ILE A C 1
ATOM 679 O O . ILE A 1 84 ? 17.203 -0.476 -1.845 1.00 80.31 84 ILE A O 1
ATOM 683 N N . ASN A 1 85 ? 15.918 1.096 -0.892 1.00 78.44 85 ASN A N 1
ATOM 684 C CA . ASN A 1 85 ? 16.107 0.588 0.470 1.00 78.44 85 ASN A CA 1
ATOM 685 C C . ASN A 1 85 ? 15.121 -0.526 0.837 1.00 78.44 85 ASN A C 1
ATOM 687 O O . ASN A 1 85 ? 15.419 -1.349 1.696 1.00 78.44 85 ASN A O 1
ATOM 691 N N . LEU A 1 86 ? 13.923 -0.505 0.251 1.00 75.50 86 LEU A N 1
ATOM 692 C CA . LEU A 1 86 ? 12.861 -1.465 0.528 1.00 75.50 86 LEU A CA 1
ATOM 693 C C . LEU A 1 86 ? 11.818 -1.420 -0.591 1.00 75.50 86 LEU A C 1
ATOM 695 O O . LEU A 1 86 ? 11.385 -0.336 -0.994 1.00 75.50 86 LEU A O 1
ATOM 699 N N . PHE A 1 87 ? 11.368 -2.593 -1.018 1.00 82.69 87 PHE A N 1
ATOM 700 C CA . PHE A 1 87 ? 10.194 -2.780 -1.858 1.00 82.69 87 PHE A CA 1
ATOM 701 C C . PHE A 1 87 ? 9.306 -3.866 -1.236 1.00 82.69 87 PHE A C 1
ATOM 703 O O . PHE A 1 87 ? 9.809 -4.820 -0.655 1.00 82.69 87 PHE A O 1
ATOM 710 N N . GLU A 1 88 ? 7.989 -3.684 -1.322 1.00 82.12 88 GLU A N 1
ATOM 711 C CA . GLU A 1 88 ? 6.984 -4.635 -0.837 1.00 82.12 88 GLU A CA 1
ATOM 712 C C . GLU A 1 88 ? 5.847 -4.694 -1.871 1.00 82.12 88 GLU A C 1
ATOM 714 O O . GLU A 1 88 ? 5.124 -3.702 -2.041 1.00 82.12 88 GLU A O 1
ATOM 719 N N . ALA A 1 89 ? 5.663 -5.844 -2.524 1.00 85.12 89 ALA A N 1
ATOM 720 C CA . ALA A 1 89 ? 4.445 -6.153 -3.267 1.00 85.12 89 ALA A CA 1
ATOM 721 C C . ALA A 1 89 ? 3.377 -6.659 -2.289 1.00 85.12 89 ALA A C 1
ATOM 723 O O . ALA A 1 89 ? 3.671 -7.432 -1.382 1.00 85.12 89 ALA A O 1
ATOM 724 N N . LYS A 1 90 ? 2.139 -6.178 -2.429 1.00 89.19 90 LYS A N 1
ATOM 725 C CA . LYS A 1 90 ? 1.026 -6.625 -1.585 1.00 89.19 90 LYS A CA 1
ATOM 726 C C . LYS A 1 90 ? -0.325 -6.388 -2.225 1.00 89.19 90 LYS A C 1
ATOM 728 O O . LYS A 1 90 ? -0.549 -5.327 -2.816 1.00 89.19 90 LYS A O 1
ATOM 733 N N . SER A 1 91 ? -1.242 -7.326 -2.020 1.00 85.50 91 SER A N 1
ATOM 734 C CA . SER A 1 91 ? -2.661 -7.098 -2.280 1.00 85.50 91 SER A CA 1
ATOM 735 C C . SER A 1 91 ? -3.253 -6.275 -1.148 1.00 85.50 91 SER A C 1
ATOM 737 O O . SER A 1 91 ? -2.850 -6.418 0.006 1.00 85.50 91 SER A O 1
ATOM 739 N N . LYS A 1 92 ? -4.187 -5.376 -1.463 1.00 88.25 92 LYS A N 1
ATOM 740 C CA . LYS A 1 92 ? -4.790 -4.493 -0.465 1.00 88.25 92 LYS A CA 1
ATOM 741 C C . LYS A 1 92 ? -6.282 -4.312 -0.700 1.00 88.25 92 LYS A C 1
ATOM 743 O O . LYS A 1 92 ? -6.674 -3.659 -1.663 1.00 88.25 92 LYS A O 1
ATOM 748 N N . THR A 1 93 ? -7.078 -4.800 0.243 1.00 86.81 93 THR A N 1
ATOM 749 C CA . THR A 1 93 ? -8.537 -4.641 0.267 1.00 86.81 93 THR A CA 1
ATOM 750 C C . THR A 1 93 ? -8.925 -3.642 1.342 1.00 86.81 93 THR A C 1
ATOM 752 O O . THR A 1 93 ? -8.300 -3.588 2.401 1.00 86.81 93 THR A O 1
ATOM 755 N N . TYR A 1 94 ? -9.945 -2.832 1.069 1.00 87.88 94 TYR A N 1
ATOM 756 C CA . TYR A 1 94 ? -10.378 -1.756 1.954 1.00 87.88 94 TYR A CA 1
ATOM 757 C C . TYR A 1 94 ? -11.767 -2.029 2.511 1.00 87.88 94 TYR A C 1
ATOM 759 O O . TYR A 1 94 ? -12.652 -2.467 1.780 1.00 87.88 94 TYR A O 1
ATOM 767 N N . VAL A 1 95 ? -11.944 -1.733 3.795 1.00 87.69 95 VAL A N 1
ATOM 768 C CA . VAL A 1 95 ? -13.221 -1.841 4.502 1.00 87.69 95 VAL A CA 1
ATOM 769 C C . VAL A 1 95 ? -13.396 -0.588 5.346 1.00 87.69 95 VAL A C 1
ATOM 771 O O . VAL A 1 95 ? -12.481 -0.191 6.065 1.00 87.69 95 VAL A O 1
ATOM 774 N N . GLU A 1 96 ? -14.560 0.043 5.263 1.00 88.12 96 GLU A N 1
ATOM 775 C CA . GLU A 1 96 ? -14.904 1.192 6.096 1.00 88.12 96 GLU A CA 1
ATOM 776 C C . GLU A 1 96 ? -15.999 0.798 7.086 1.00 88.12 96 GLU A C 1
ATOM 778 O O . GLU A 1 96 ? -17.023 0.242 6.695 1.00 88.12 96 GLU A O 1
ATOM 783 N N . ALA A 1 97 ? -15.768 1.060 8.372 1.00 85.44 97 ALA A N 1
ATOM 784 C CA . ALA A 1 97 ? -16.716 0.774 9.442 1.00 85.44 97 ALA A CA 1
ATOM 785 C C . ALA A 1 97 ? -16.504 1.753 10.602 1.00 85.44 97 ALA A C 1
ATOM 787 O O . ALA A 1 97 ? -15.369 2.046 10.967 1.00 85.44 97 ALA A O 1
ATOM 788 N N . ASN A 1 98 ? -17.590 2.262 11.191 1.00 86.06 98 ASN A N 1
ATOM 789 C CA . ASN A 1 98 ? -17.564 3.129 12.382 1.00 86.06 98 ASN A CA 1
ATOM 790 C C . ASN A 1 98 ? -16.631 4.355 12.273 1.00 86.06 98 ASN A C 1
ATOM 792 O O . ASN A 1 98 ? -15.970 4.757 13.230 1.00 86.06 98 ASN A O 1
ATOM 796 N N . GLY A 1 99 ? -16.554 4.957 11.082 1.00 85.38 99 GLY A N 1
ATOM 797 C CA . GLY A 1 99 ? -15.678 6.103 10.813 1.00 85.38 99 GLY A CA 1
ATOM 798 C C . GLY A 1 99 ? -14.188 5.750 10.709 1.00 85.38 99 GLY A C 1
ATOM 799 O O . GLY A 1 99 ? -13.364 6.650 10.526 1.00 85.38 99 GLY A O 1
ATOM 800 N N . LEU A 1 100 ? -13.838 4.465 10.783 1.00 86.25 100 LEU A N 1
ATOM 801 C CA . LEU A 1 100 ? -12.503 3.935 10.549 1.00 86.25 100 LEU A CA 1
ATOM 802 C C . LEU A 1 100 ? -12.399 3.319 9.156 1.00 86.25 100 LEU A C 1
ATOM 804 O O . LEU A 1 100 ? -13.320 2.684 8.648 1.00 86.25 100 LEU A O 1
ATOM 808 N N . TYR A 1 101 ? -11.230 3.500 8.559 1.00 86.88 101 TYR A N 1
ATOM 809 C CA . TYR A 1 101 ? -10.850 2.971 7.265 1.00 86.88 101 TYR A CA 1
ATOM 810 C C . TYR A 1 101 ? -9.763 1.916 7.461 1.00 86.88 101 TYR A C 1
ATOM 812 O O . TYR A 1 101 ? -8.591 2.227 7.713 1.00 86.88 101 TYR A O 1
ATOM 820 N N . PHE A 1 102 ? -10.174 0.659 7.356 1.00 85.06 102 PHE A N 1
ATOM 821 C CA . PHE A 1 102 ? -9.320 -0.508 7.468 1.00 85.06 102 PHE A CA 1
ATOM 822 C C . PHE A 1 102 ? -8.791 -0.906 6.106 1.00 85.06 102 PHE A C 1
ATOM 824 O O . PHE A 1 102 ? -9.455 -0.773 5.075 1.00 85.06 102 PHE A O 1
ATOM 831 N N . ALA A 1 103 ? -7.577 -1.434 6.105 1.00 86.88 103 ALA A N 1
ATOM 832 C CA . ALA A 1 103 ? -7.022 -2.017 4.917 1.00 86.88 103 ALA A CA 1
ATOM 833 C C . ALA A 1 103 ? -6.257 -3.299 5.234 1.00 86.88 103 ALA A C 1
ATOM 835 O O . ALA A 1 103 ? -5.204 -3.267 5.875 1.00 86.88 103 ALA A O 1
ATOM 836 N N .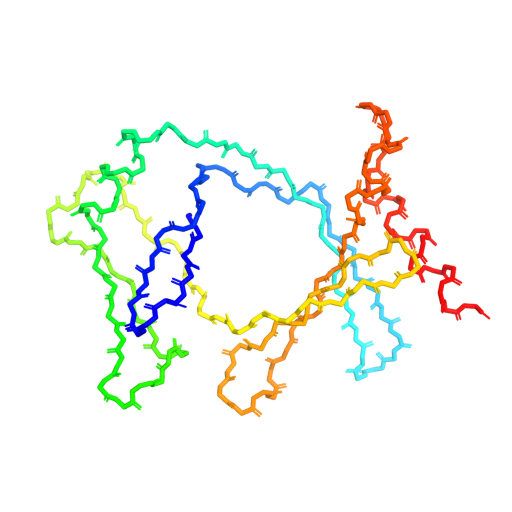 ILE A 1 104 ? -6.807 -4.407 4.749 1.00 85.12 104 ILE A N 1
ATOM 837 C CA . ILE A 1 104 ? -6.242 -5.746 4.863 1.00 85.12 104 ILE A CA 1
ATOM 838 C C . ILE A 1 104 ? -5.209 -5.877 3.751 1.00 85.12 104 ILE A C 1
ATOM 840 O O . ILE A 1 104 ? -5.534 -5.708 2.575 1.00 85.12 104 ILE A O 1
ATOM 844 N N . CYS A 1 105 ? -3.954 -6.088 4.131 1.00 85.50 105 CYS A N 1
ATOM 845 C CA . CYS A 1 105 ? -2.844 -6.229 3.204 1.00 85.50 105 CYS A CA 1
ATOM 846 C C . CYS A 1 105 ? -2.342 -7.669 3.242 1.00 85.50 105 CYS A C 1
ATOM 848 O O . CYS A 1 105 ? -1.814 -8.054 4.276 1.00 85.50 105 CYS A O 1
ATOM 850 N N . TYR A 1 106 ? -2.451 -8.415 2.149 1.00 85.25 106 TYR A N 1
ATOM 851 C CA . TYR A 1 106 ? -1.809 -9.726 2.023 1.00 85.25 106 TYR A CA 1
ATOM 852 C C . TYR A 1 106 ? -0.427 -9.549 1.412 1.00 85.25 106 TYR A C 1
ATOM 854 O O . TYR A 1 106 ? -0.282 -8.758 0.475 1.00 85.25 106 TYR A O 1
ATOM 862 N N . MET A 1 107 ? 0.570 -10.225 1.976 1.00 82.19 107 MET A N 1
ATOM 863 C CA . MET A 1 107 ? 1.978 -10.093 1.585 1.00 82.19 107 MET A CA 1
ATOM 864 C C . MET A 1 107 ? 2.459 -11.245 0.696 1.00 82.19 107 MET A C 1
ATOM 866 O O . MET A 1 107 ? 3.511 -11.122 0.076 1.00 82.19 107 MET A O 1
ATOM 870 N N . ASP A 1 108 ? 1.676 -12.318 0.595 1.00 81.69 108 ASP A N 1
ATOM 871 C CA . ASP A 1 108 ? 1.970 -13.501 -0.204 1.00 81.69 108 ASP A CA 1
ATOM 872 C C . ASP A 1 108 ? 0.736 -14.002 -0.976 1.00 81.69 108 ASP A C 1
ATOM 874 O O . ASP A 1 108 ? -0.405 -13.558 -0.782 1.00 81.69 108 ASP A O 1
ATOM 878 N N . GLN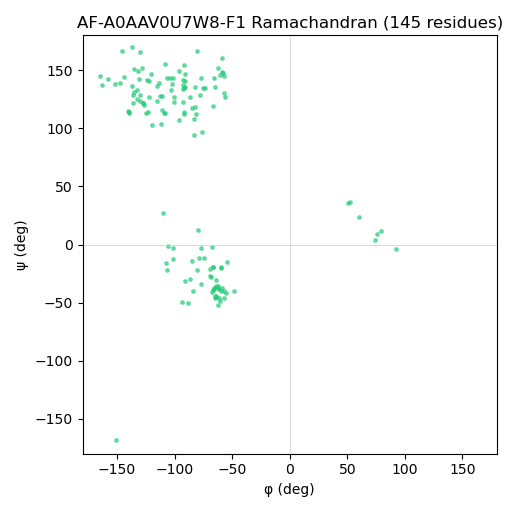 A 1 109 ? 0.982 -14.953 -1.878 1.00 78.19 109 GLN A N 1
ATOM 879 C CA . GLN A 1 109 ? -0.058 -15.600 -2.677 1.00 78.19 109 GLN A CA 1
ATOM 880 C C . GLN A 1 109 ? -0.983 -16.514 -1.861 1.00 78.19 109 GLN A C 1
ATOM 882 O O . GLN A 1 109 ? -2.134 -16.701 -2.261 1.00 78.19 109 GLN A O 1
ATOM 887 N N . SER A 1 110 ? -0.507 -17.081 -0.744 1.00 80.25 110 SER A N 1
ATOM 888 C CA . SER A 1 110 ? -1.294 -17.988 0.103 1.00 80.25 110 SER A CA 1
ATOM 889 C C . SER A 1 110 ? -2.272 -17.243 1.014 1.00 80.25 110 SER A C 1
ATOM 891 O O . SER A 1 110 ? -3.182 -17.866 1.555 1.00 80.25 110 SER A O 1
ATOM 893 N N . GLN A 1 111 ? -2.145 -15.915 1.115 1.00 78.44 111 GLN A N 1
ATOM 894 C CA . GLN A 1 111 ? -2.887 -15.050 2.031 1.00 78.44 111 GLN A CA 1
ATOM 895 C C . GLN A 1 111 ? -2.662 -15.405 3.508 1.00 78.44 111 GLN A C 1
ATOM 897 O O . GLN A 1 111 ? -3.494 -15.081 4.358 1.00 78.44 111 GLN A O 1
ATOM 902 N N . GLU A 1 112 ? -1.540 -16.054 3.813 1.00 71.75 112 GLU A N 1
ATOM 903 C CA . GLU A 1 112 ? -1.207 -16.511 5.162 1.00 71.75 112 GLU A CA 1
ATOM 904 C C . GLU A 1 112 ? -0.560 -15.385 5.972 1.00 71.75 112 GLU A C 1
ATOM 906 O O . GLU A 1 112 ? -0.916 -15.182 7.134 1.00 71.75 112 GLU A O 1
ATOM 911 N N . GLU A 1 113 ? 0.316 -14.583 5.357 1.00 69.12 113 GLU A N 1
ATOM 912 C CA . GLU A 1 113 ? 0.823 -13.361 5.976 1.00 69.12 113 GLU A CA 1
ATOM 913 C C . GLU A 1 113 ? -0.036 -12.147 5.594 1.00 69.12 113 GLU A C 1
ATOM 915 O O . GLU A 1 113 ? -0.048 -11.678 4.446 1.00 69.12 113 GLU A O 1
ATOM 920 N N . PHE A 1 114 ? -0.723 -11.572 6.587 1.00 76.38 114 PHE A N 1
ATOM 921 C CA . PHE A 1 114 ? -1.474 -10.335 6.404 1.00 76.38 114 PHE A CA 1
ATOM 922 C C . PHE A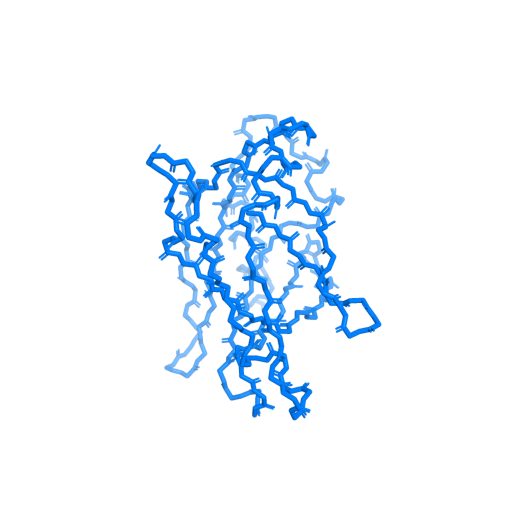 1 114 ? -1.149 -9.258 7.444 1.00 76.38 114 PHE A C 1
ATOM 924 O O . PHE A 1 114 ? -0.784 -9.512 8.588 1.00 76.38 114 PHE A O 1
ATOM 931 N N . ARG A 1 115 ? -1.320 -8.000 7.034 1.00 74.81 115 ARG A N 1
ATOM 932 C CA . ARG A 1 115 ? -1.233 -6.814 7.890 1.00 74.81 115 ARG A CA 1
ATOM 933 C C . ARG A 1 115 ? -2.536 -6.036 7.815 1.00 74.81 115 ARG A C 1
ATOM 935 O O . ARG A 1 115 ? -2.951 -5.626 6.731 1.00 74.81 115 ARG A O 1
ATOM 942 N N . LEU A 1 116 ? -3.131 -5.751 8.969 1.00 77.88 116 LEU A N 1
ATOM 943 C CA . LEU A 1 116 ? -4.258 -4.830 9.074 1.00 77.88 116 LEU A CA 1
ATOM 944 C C . LEU A 1 116 ? -3.746 -3.409 9.353 1.00 77.88 116 LEU A C 1
ATOM 946 O O . LEU A 1 116 ? -3.206 -3.130 10.422 1.00 77.88 116 LEU A O 1
ATOM 950 N N . ASP A 1 117 ? -3.916 -2.508 8.384 1.00 83.00 117 ASP A N 1
ATOM 951 C CA . ASP A 1 117 ? -3.696 -1.071 8.569 1.00 83.00 117 ASP A CA 1
ATOM 952 C C . ASP A 1 117 ? -5.030 -0.405 8.953 1.00 83.00 117 ASP A C 1
ATOM 954 O O . ASP A 1 117 ? -6.027 -0.605 8.263 1.00 83.00 117 ASP A O 1
ATOM 958 N N . CYS A 1 118 ? -5.044 0.462 9.967 1.00 83.69 118 CYS A N 1
ATOM 959 C CA . CYS A 1 118 ? -6.226 1.249 10.346 1.00 83.69 118 CYS A CA 1
ATOM 960 C C . CYS A 1 118 ? -5.932 2.760 10.315 1.00 83.69 118 CYS A C 1
ATOM 962 O O . CYS A 1 118 ? -4.827 3.193 10.661 1.00 83.69 118 CYS A O 1
ATOM 964 N N . ARG A 1 119 ? -6.899 3.557 9.839 1.00 85.31 119 ARG A N 1
ATOM 965 C CA . ARG A 1 119 ? -6.856 5.030 9.737 1.00 85.31 119 ARG A CA 1
ATOM 966 C C . ARG A 1 119 ? -8.244 5.620 9.970 1.00 85.31 119 ARG A C 1
ATOM 968 O O . ARG A 1 119 ? -9.233 4.905 9.866 1.00 85.31 119 ARG A O 1
ATOM 975 N N . LEU A 1 120 ? -8.334 6.932 10.184 1.00 85.44 120 LEU A N 1
ATOM 976 C CA . LEU A 1 120 ? -9.618 7.630 10.085 1.00 85.44 120 LEU A CA 1
ATOM 977 C C . LEU A 1 120 ? -10.138 7.603 8.640 1.00 85.44 120 LEU A C 1
ATOM 979 O O . LEU A 1 120 ? -9.355 7.730 7.690 1.00 85.44 120 LEU A O 1
ATOM 983 N N . SER A 1 121 ? -11.456 7.473 8.489 1.00 86.50 121 SER A N 1
ATOM 984 C CA . SER A 1 121 ? -12.160 7.753 7.231 1.00 86.50 121 SER A CA 1
ATOM 985 C C . SER A 1 121 ? -11.943 9.204 6.791 1.00 86.50 121 SER A C 1
ATOM 987 O O . SER A 1 121 ? -11.585 10.065 7.597 1.00 86.50 121 SER A O 1
ATOM 989 N N . ASN A 1 122 ? -12.175 9.500 5.509 1.00 85.38 122 ASN A N 1
ATOM 990 C CA . ASN A 1 122 ? -12.082 10.880 5.019 1.00 85.38 122 ASN A CA 1
ATOM 991 C C . ASN A 1 122 ? -13.069 11.800 5.753 1.00 85.38 122 ASN A C 1
ATOM 993 O O . ASN A 1 122 ? -12.683 12.888 6.163 1.00 85.38 122 ASN A O 1
ATOM 997 N N . ALA A 1 123 ? -14.287 11.316 6.013 1.00 85.62 123 ALA A N 1
ATOM 998 C CA . ALA A 1 123 ? -15.301 12.060 6.753 1.00 85.62 123 ALA A CA 1
ATOM 999 C C . ALA A 1 123 ? -14.871 12.387 8.195 1.00 85.62 123 ALA A C 1
ATOM 1001 O O . ALA A 1 123 ? -15.193 13.455 8.702 1.00 85.62 123 ALA A O 1
ATOM 1002 N N . GLU A 1 124 ? -14.136 11.496 8.869 1.00 86.19 124 GLU A N 1
ATOM 1003 C CA . GLU A 1 124 ? -13.584 11.784 10.201 1.00 86.19 124 GLU A CA 1
ATOM 1004 C C . GLU A 1 124 ? -12.350 12.689 10.135 1.00 86.19 124 GLU A C 1
ATOM 1006 O O . GLU A 1 124 ? -12.174 13.536 11.004 1.00 86.19 124 GLU A O 1
ATOM 1011 N N . LYS A 1 125 ? -11.519 12.565 9.094 1.00 84.00 125 LYS A N 1
ATOM 1012 C CA . LYS A 1 125 ? -10.366 13.455 8.881 1.00 84.00 125 LYS A CA 1
ATOM 1013 C C . LYS A 1 125 ? -10.788 14.904 8.668 1.00 84.00 125 LYS A C 1
ATOM 1015 O O . LYS A 1 125 ? -10.105 15.798 9.142 1.00 84.00 125 LYS A O 1
ATOM 1020 N N . GLU A 1 126 ? -11.898 15.133 7.973 1.00 86.19 126 GLU A N 1
ATOM 1021 C CA . GLU A 1 126 ? -12.448 16.474 7.737 1.00 86.19 126 GLU A CA 1
ATOM 1022 C C . GLU A 1 126 ? -12.944 17.158 9.019 1.00 86.19 126 GLU A C 1
ATOM 1024 O O . GLU A 1 126 ? -13.073 18.379 9.046 1.00 86.19 126 GLU A O 1
ATOM 1029 N N . LYS A 1 127 ? -13.199 16.389 10.085 1.00 86.12 127 LYS A N 1
ATOM 1030 C CA . LYS A 1 127 ? -13.592 16.914 11.401 1.00 86.12 127 LYS A CA 1
ATOM 1031 C C . LYS A 1 127 ? -12.399 17.321 12.261 1.00 86.12 127 LYS A C 1
ATOM 1033 O O . LYS A 1 127 ? -12.614 17.979 13.273 1.00 86.12 127 LYS A O 1
ATOM 1038 N N . LEU A 1 128 ? -11.185 16.912 11.884 1.00 80.19 128 LEU A N 1
ATOM 1039 C CA . LEU A 1 128 ? -9.971 17.256 12.613 1.00 80.19 128 LEU A CA 1
ATOM 1040 C C . LEU A 1 128 ? -9.604 18.718 12.376 1.00 80.19 128 LEU A C 1
ATOM 1042 O O . LEU A 1 128 ? -9.558 19.182 11.233 1.00 80.19 128 LEU A O 1
ATOM 1046 N N . ASP A 1 129 ? -9.257 19.421 13.445 1.00 74.69 129 ASP A N 1
ATOM 1047 C CA . ASP A 1 129 ? -8.499 20.655 13.339 1.00 74.69 129 ASP A CA 1
ATOM 1048 C C . ASP A 1 129 ? -6.994 20.355 13.159 1.00 74.69 129 ASP A C 1
ATOM 1050 O O . ASP A 1 129 ? -6.513 19.235 13.332 1.00 74.69 129 ASP A O 1
ATOM 1054 N N . GLY A 1 130 ? -6.205 21.359 12.767 1.00 68.44 130 GLY A N 1
ATOM 1055 C CA . GLY A 1 130 ? -4.762 21.180 12.551 1.00 6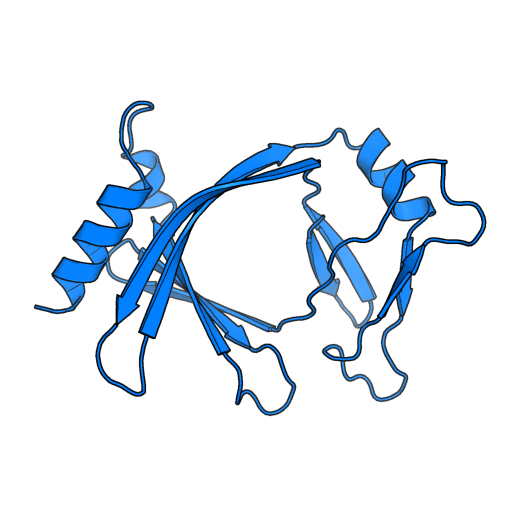8.44 130 GLY A CA 1
ATOM 1056 C C . GLY A 1 130 ? -3.942 20.886 13.820 1.00 68.44 130 GLY A C 1
ATOM 1057 O O . GLY A 1 130 ? -2.723 20.741 13.717 1.00 68.44 130 GLY A O 1
ATOM 1058 N N . LYS A 1 131 ? -4.567 20.858 15.002 1.00 71.44 131 LYS A N 1
ATOM 1059 C CA . LYS A 1 131 ? -3.954 20.573 16.307 1.00 71.44 131 LYS A CA 1
ATOM 1060 C C . LYS A 1 131 ? -4.342 19.192 16.841 1.00 71.44 131 LYS A C 1
ATOM 1062 O O . LYS A 1 131 ? -3.656 18.699 17.737 1.00 71.44 131 LYS A O 1
ATOM 1067 N N . ASP A 1 132 ? -5.384 18.575 16.296 1.00 73.38 132 ASP A N 1
ATOM 1068 C CA . ASP A 1 132 ? -5.843 17.257 16.704 1.00 73.38 132 ASP A CA 1
ATOM 1069 C C . ASP A 1 132 ? -4.812 16.166 16.393 1.00 73.38 132 ASP A C 1
ATOM 1071 O O . ASP A 1 132 ? -4.228 16.072 15.307 1.00 73.38 132 ASP A O 1
ATOM 1075 N N . ASN A 1 133 ? -4.599 15.283 17.368 1.00 79.62 133 ASN A N 1
ATOM 1076 C CA . ASN A 1 133 ? -3.736 14.127 17.196 1.00 79.62 133 ASN A CA 1
ATOM 1077 C C . ASN A 1 133 ? -4.519 12.998 16.514 1.00 79.62 133 ASN A C 1
ATOM 1079 O O . ASN A 1 133 ? -5.166 12.187 17.179 1.00 79.62 133 ASN A O 1
ATOM 1083 N N . GLU A 1 134 ? -4.409 12.915 15.183 1.00 79.81 134 GLU A N 1
ATOM 1084 C CA . GLU A 1 134 ? -5.049 11.860 14.381 1.00 79.81 134 GLU A CA 1
ATOM 1085 C C . GLU A 1 134 ? -4.791 10.464 14.972 1.00 79.81 134 GLU A C 1
ATOM 1087 O O . GLU A 1 134 ? -5.693 9.633 15.020 1.00 79.81 134 GLU A O 1
ATOM 1092 N N . ALA A 1 135 ? -3.577 10.195 15.460 1.00 78.69 135 ALA A N 1
ATOM 1093 C CA . ALA A 1 135 ? -3.215 8.874 15.958 1.00 78.69 135 ALA A CA 1
ATOM 1094 C C . ALA A 1 135 ? -3.979 8.497 17.235 1.00 78.69 135 ALA A C 1
ATOM 1096 O O . ALA A 1 135 ? -4.433 7.360 17.368 1.00 78.69 135 ALA A O 1
ATOM 1097 N N . GLN A 1 136 ? -4.148 9.462 18.140 1.00 79.56 136 GLN A N 1
ATOM 1098 C CA . GLN A 1 136 ? -4.934 9.288 19.356 1.00 79.56 136 GLN A CA 1
ATOM 1099 C C . GLN A 1 136 ? -6.406 9.031 19.021 1.00 79.56 136 GLN A C 1
ATOM 1101 O O . GLN A 1 136 ? -6.993 8.091 19.545 1.00 79.56 136 GLN A O 1
ATOM 1106 N N . MET A 1 137 ? -6.980 9.793 18.089 1.00 83.31 137 MET A N 1
ATOM 1107 C CA . MET A 1 137 ? -8.380 9.615 17.696 1.00 83.31 137 MET A CA 1
ATOM 1108 C C . MET A 1 137 ? -8.651 8.278 17.009 1.00 83.31 137 MET A C 1
ATOM 1110 O O . MET A 1 137 ? -9.698 7.668 17.231 1.00 83.31 137 MET A O 1
ATOM 1114 N N . VAL A 1 138 ? -7.718 7.792 16.182 1.00 83.81 138 VAL A N 1
ATOM 1115 C CA . VAL A 1 138 ? -7.835 6.439 15.624 1.00 83.81 138 VAL A CA 1
ATOM 1116 C C . VAL A 1 138 ? -7.822 5.408 16.758 1.00 83.81 138 VAL A C 1
ATOM 1118 O O . VAL A 1 138 ? -8.669 4.519 16.758 1.00 83.81 138 VAL A O 1
ATOM 1121 N N . LEU A 1 139 ? -6.909 5.526 17.730 1.00 82.88 139 LEU A N 1
ATOM 1122 C CA . LEU A 1 139 ? -6.833 4.594 18.860 1.00 82.88 139 LEU A CA 1
ATOM 1123 C C . LEU A 1 139 ? -8.130 4.587 19.680 1.00 82.88 139 LEU A C 1
ATOM 1125 O O . LEU A 1 139 ? -8.676 3.518 19.935 1.00 82.88 139 LEU A O 1
ATOM 1129 N N . GLU A 1 140 ? -8.647 5.760 20.045 1.00 84.94 140 GLU A N 1
ATOM 1130 C CA . GLU A 1 140 ? -9.892 5.900 20.811 1.00 84.94 140 GLU A CA 1
ATOM 1131 C C . GLU A 1 140 ? -11.074 5.224 20.109 1.00 84.94 140 GLU A C 1
ATOM 1133 O O . GLU A 1 140 ? -11.804 4.452 20.730 1.00 84.94 140 GLU A O 1
ATOM 1138 N N . LYS A 1 141 ? -11.234 5.443 18.800 1.00 86.38 141 LYS A N 1
ATOM 1139 C CA . LYS A 1 141 ? -12.300 4.801 18.018 1.00 86.38 141 LYS A CA 1
ATOM 1140 C C . LYS A 1 141 ? -12.138 3.295 17.915 1.00 86.38 141 LYS A C 1
ATOM 1142 O O . LYS A 1 141 ? -13.134 2.580 17.955 1.00 86.38 141 LYS A O 1
ATOM 1147 N N . VAL A 1 142 ? -10.907 2.802 17.771 1.00 82.31 142 VAL A N 1
ATOM 1148 C CA . VAL A 1 142 ? -10.704 1.354 17.759 1.00 82.31 142 VAL A CA 1
ATOM 1149 C C . VAL A 1 142 ? -11.077 0.767 19.117 1.00 82.31 142 VAL A C 1
ATOM 1151 O O . VAL A 1 142 ? -11.810 -0.210 19.149 1.00 82.31 142 VAL A O 1
ATOM 1154 N N . LEU A 1 143 ? -10.668 1.387 20.227 1.00 83.31 143 LEU A N 1
ATOM 1155 C CA . LEU A 1 143 ? -11.051 0.930 21.566 1.00 83.31 143 LEU A CA 1
ATOM 1156 C C . LEU A 1 143 ? -12.574 0.922 21.773 1.00 83.31 143 LEU A C 1
ATOM 1158 O O . LEU A 1 143 ? -13.090 -0.013 22.376 1.00 83.31 143 LEU A O 1
ATOM 1162 N N . GLN A 1 144 ? -13.301 1.902 21.227 1.00 84.50 144 GLN A N 1
ATOM 1163 C CA . GLN A 1 144 ? -14.770 1.940 21.269 1.00 84.50 144 GLN A CA 1
ATOM 1164 C C . GLN A 1 144 ? -15.439 0.790 20.505 1.00 84.50 144 GLN A C 1
ATOM 1166 O O . GLN A 1 144 ? -16.525 0.375 20.882 1.00 84.50 144 GLN A O 1
ATOM 1171 N N . MET A 1 145 ? -14.825 0.269 19.437 1.00 79.44 145 MET A N 1
ATOM 1172 C CA . MET A 1 145 ? -15.382 -0.860 18.676 1.00 79.44 145 MET A CA 1
ATOM 1173 C C . MET A 1 145 ? -15.249 -2.212 19.386 1.00 79.44 145 MET A C 1
ATOM 1175 O O . MET A 1 145 ? -15.810 -3.199 18.916 1.00 79.44 145 MET A O 1
ATOM 1179 N N . LEU A 1 146 ? -14.457 -2.272 20.453 1.00 73.38 146 LEU A N 1
ATOM 1180 C CA . LEU A 1 146 ? -14.118 -3.506 21.164 1.00 73.38 146 LEU A CA 1
ATOM 1181 C C . LEU A 1 146 ? -14.914 -3.688 22.457 1.00 73.38 146 LEU A C 1
ATOM 1183 O O . LEU A 1 146 ? -14.735 -4.696 23.138 1.00 73.38 146 LEU A O 1
ATOM 1187 N N . GLN A 1 147 ? -15.740 -2.700 22.798 1.00 61.06 147 GLN A N 1
ATOM 1188 C CA . GLN A 1 147 ? -16.650 -2.690 23.942 1.00 61.06 147 GLN A CA 1
ATOM 1189 C C . GLN A 1 147 ? -18.060 -3.059 23.488 1.00 61.06 147 GLN A C 1
ATOM 1191 O O . GLN A 1 147 ? -18.738 -3.765 24.265 1.00 61.06 147 GLN A O 1
#

pLDDT: mean 80.93, std 6.81, range [61.06, 90.5]

Mean predicted aligned error: 8.17 Å

Secondary structure (DSSP, 8-state):
-EEEEETTEEEEEE-EEEEEEEEEEEEE-SSS-EEEEEEEEEEEPPHHHHHHHHTTEEEE--TT--GGG-EEEE-TTPPTT---------EEEEEEETTEEEEEEE-STTS-SEEEEEEE-HHHHTT--TTS-HHHHHHHHHHHTT-

Radius of gyration: 17.85 Å; Cα contacts (8 Å, |Δi|>4): 218; chains: 1; bounding box: 42×39×41 Å

Nearest PDB structures (foldseek):
  2nvn-assembly1_A-2  TM=3.934E-01  e=1.235E+00  Synechococcus elongatus PCC 7942 = FACHB-805
  4e7x-assembly1_A  TM=3.698E-01  e=3.359E+00  Schizosaccharomyces pombe 972h-
  8xj6-assembly1_E  TM=2.682E-01  e=3.754E+00  Monkeypox virus
  3fmo-assembly1_A  TM=1.915E-01  e=4.435E+00  Homo sapiens

Solvent-accessible surface area (backbone atoms only — not comparable to full-atom values): 9071 Å² total; per-residue (Å²): 104,40,68,44,80,52,98,90,40,80,41,85,70,49,55,46,79,43,79,46,74,79,43,75,47,80,48,70,80,55,97,88,44,67,41,49,37,57,33,71,51,72,44,74,53,55,70,67,61,46,53,58,52,52,76,31,53,43,78,46,65,44,95,88,69,46,57,57,63,47,46,77,48,68,43,98,80,51,61,92,90,71,78,88,90,78,87,83,48,64,52,77,49,78,49,77,56,95,58,31,32,37,33,47,29,28,56,46,93,82,59,77,50,67,46,51,40,49,41,62,23,71,78,50,54,71,69,51,57,101,81,59,57,64,57,57,56,42,51,54,54,54,58,62,75,75,110